Protein AF-A0A101FPV0-F1 (afdb_monomer_lite)

Radius of gyration: 26.48 Å; chains: 1; bounding box: 47×32×93 Å

Secondary structure (DSSP, 8-state):
-----HHHHHT-TT--S-THHHHHHHHHHHHHHHHHHHHHHTTSSSSSTTGGGT----S-HHHHHHHHHHHHHHHHHHHHHHHHHHHHHHHHHHHHHHHHHHHHHHHHHHHHHHT--------

Foldseek 3Di:
DPDDDPVNVVPPPVPPDPCLVVCLVVVLVVLLVVLVVQLVLLQVQPGHPCVVVVPNDPPDPVSNVVSNVVSVVSSVVSNVVSVVVSVVVVVVVVVVVVVVVVVVVVVVVVVVVVPDDDDDDPD

Sequence (123 aa):
MQERSFWSQLFDFSFSSFVTLKVIKVLYGLWIVIGVIAALSTLTGGLGMMDIMHFGYGWSAGAFLLSLIWAVIFFFLWVIGGRVWMETIIVLFRIAENTSALVQAGREGARGADGSPGESNAG

pLDDT: mean 74.16, std 14.5, range [41.59, 94.62]

Structure (mmCIF, N/CA/C/O backbone):
data_AF-A0A101FPV0-F1
#
_entry.id   AF-A0A101FPV0-F1
#
loop_
_atom_site.group_PDB
_atom_site.id
_atom_site.type_symbol
_atom_site.label_atom_id
_atom_site.label_alt_id
_atom_site.label_comp_id
_atom_site.label_asym_id
_atom_site.label_entity_id
_atom_site.label_seq_id
_atom_site.pdbx_PDB_ins_code
_atom_site.Cartn_x
_atom_site.Cartn_y
_atom_site.Cartn_z
_atom_site.occupancy
_atom_site.B_iso_or_equiv
_atom_site.auth_seq_id
_atom_site.auth_comp_id
_atom_site.auth_asym_id
_atom_site.auth_atom_id
_atom_site.pdbx_PDB_model_num
ATOM 1 N N . MET A 1 1 ? -23.338 -19.790 15.917 1.00 41.59 1 MET A N 1
ATOM 2 C CA . MET A 1 1 ? -23.139 -18.415 15.409 1.00 41.59 1 MET A CA 1
ATOM 3 C C . MET A 1 1 ? -22.722 -18.551 13.955 1.00 41.59 1 MET A C 1
ATOM 5 O O . MET A 1 1 ? -21.770 -19.274 13.706 1.00 41.59 1 MET A O 1
ATOM 9 N N . GLN A 1 2 ? -23.473 -17.999 13.000 1.00 49.44 2 GLN A N 1
ATOM 10 C CA . GLN A 1 2 ? -23.078 -18.045 11.588 1.00 49.44 2 GLN A CA 1
ATOM 11 C C . GLN A 1 2 ? -21.859 -17.136 11.411 1.00 49.44 2 GLN A C 1
ATOM 13 O O . GLN A 1 2 ? -21.963 -15.924 11.598 1.00 49.44 2 GLN A O 1
ATOM 18 N N . GLU A 1 3 ? -20.699 -17.718 11.117 1.00 58.53 3 GLU A N 1
ATOM 19 C CA . GLU A 1 3 ? -19.514 -16.953 10.741 1.00 58.53 3 GLU A CA 1
ATOM 20 C C . GLU A 1 3 ? -19.854 -16.150 9.482 1.00 58.53 3 GLU A C 1
ATOM 22 O O . GLU A 1 3 ? -20.114 -16.720 8.420 1.00 58.53 3 GLU A O 1
ATOM 27 N N . ARG A 1 4 ? -19.928 -14.817 9.593 1.00 60.78 4 ARG A N 1
ATOM 28 C CA . ARG A 1 4 ? -20.082 -13.980 8.400 1.00 60.78 4 ARG A CA 1
ATOM 29 C C . ARG A 1 4 ? -18.855 -14.206 7.519 1.00 60.78 4 ARG A C 1
ATOM 31 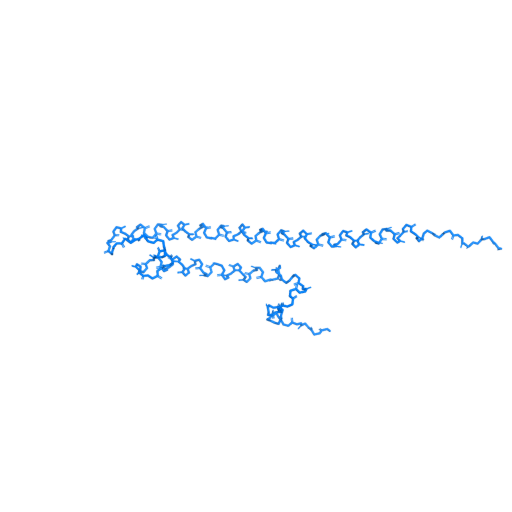O O . ARG A 1 4 ? -17.727 -14.082 7.984 1.00 60.78 4 ARG A O 1
ATOM 38 N N . SER A 1 5 ? -19.084 -14.532 6.251 1.00 72.81 5 SER A N 1
ATOM 39 C CA . SER A 1 5 ? -18.010 -14.756 5.283 1.00 72.81 5 SER A CA 1
ATOM 40 C C . SER A 1 5 ? -17.130 -13.502 5.148 1.00 72.81 5 SER A C 1
ATOM 42 O O . SER A 1 5 ? -17.646 -12.384 5.188 1.00 72.81 5 SER A O 1
ATOM 44 N N . PHE A 1 6 ? -15.816 -13.670 4.959 1.00 67.38 6 PHE A N 1
ATOM 45 C CA . PHE A 1 6 ? -14.821 -12.586 4.830 1.00 67.38 6 PHE A CA 1
ATOM 46 C C . PHE A 1 6 ? -15.258 -11.479 3.852 1.00 67.38 6 PHE A C 1
ATOM 48 O O . PHE A 1 6 ? -15.101 -10.294 4.134 1.00 67.38 6 PHE A O 1
ATOM 55 N N . TRP A 1 7 ? -15.896 -11.863 2.745 1.00 71.56 7 TRP A N 1
ATOM 56 C CA . TRP A 1 7 ? -16.446 -10.946 1.744 1.00 71.56 7 TRP A CA 1
ATOM 57 C C . TRP A 1 7 ? -17.598 -10.091 2.278 1.00 71.56 7 TRP A C 1
ATOM 59 O O . TRP A 1 7 ? -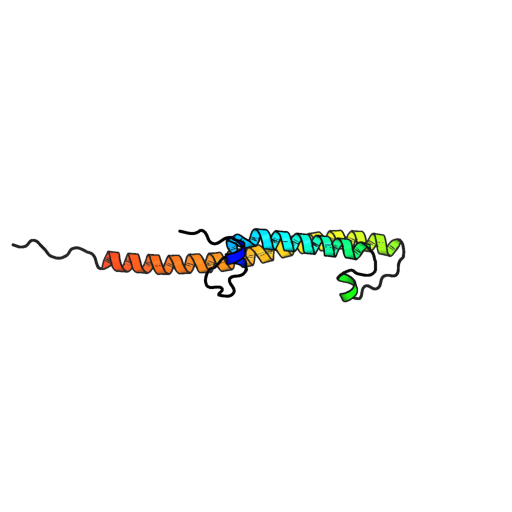17.665 -8.901 1.994 1.00 71.56 7 TRP A O 1
ATOM 69 N N . SER A 1 8 ? -18.468 -10.665 3.111 1.00 71.56 8 SER A N 1
ATOM 70 C CA . SER A 1 8 ? -19.554 -9.925 3.760 1.00 71.56 8 SER A CA 1
ATOM 71 C C . SER A 1 8 ? -19.031 -8.913 4.778 1.00 71.56 8 SER A C 1
ATOM 73 O O . SER A 1 8 ? -19.682 -7.898 4.983 1.00 71.56 8 SER A O 1
ATOM 75 N N . GLN A 1 9 ? -17.878 -9.171 5.403 1.00 68.56 9 GLN A N 1
ATOM 76 C CA . GLN A 1 9 ? -17.231 -8.212 6.301 1.00 68.56 9 GLN A CA 1
ATOM 77 C C . GLN A 1 9 ? -16.434 -7.140 5.541 1.00 68.56 9 GLN A C 1
ATOM 79 O O . GLN A 1 9 ? -16.330 -6.018 6.024 1.00 68.56 9 GLN A O 1
ATOM 84 N N . LEU A 1 10 ? -15.883 -7.465 4.364 1.00 68.88 10 LEU A N 1
ATOM 85 C CA . LEU A 1 10 ? -15.144 -6.525 3.512 1.00 68.88 10 LEU A CA 1
ATOM 86 C C . LEU A 1 10 ? -16.059 -5.462 2.881 1.00 68.88 10 LEU A C 1
ATOM 88 O O . LEU A 1 10 ? -15.661 -4.308 2.766 1.00 68.88 10 LEU A O 1
ATOM 92 N N . PHE A 1 11 ? -17.280 -5.846 2.501 1.00 71.06 11 PHE A N 1
ATOM 93 C CA . PHE A 1 11 ? -18.303 -4.944 1.957 1.00 71.06 11 PHE A CA 1
ATOM 94 C C . PHE A 1 11 ? -19.280 -4.418 3.024 1.00 71.06 11 PHE A C 1
ATOM 96 O O . PHE A 1 11 ? -20.358 -3.925 2.690 1.00 71.06 11 PHE A O 1
ATOM 103 N N . ASP A 1 12 ? -18.931 -4.514 4.311 1.00 67.94 12 ASP A N 1
ATOM 104 C CA . ASP A 1 12 ? -19.723 -3.917 5.388 1.00 67.94 12 ASP A CA 1
ATOM 105 C C . ASP A 1 12 ? -19.434 -2.406 5.475 1.00 67.94 12 ASP A C 1
ATOM 107 O O . ASP A 1 12 ? -18.564 -1.947 6.218 1.00 67.94 12 ASP A O 1
ATOM 111 N N . PHE A 1 13 ? -20.169 -1.618 4.684 1.00 58.69 13 PHE A N 1
ATOM 112 C CA . PHE A 1 13 ? -20.071 -0.151 4.634 1.00 58.69 13 PHE A CA 1
ATOM 113 C C . PHE A 1 13 ? -20.463 0.549 5.947 1.00 58.69 13 PHE A C 1
ATOM 115 O O . PHE A 1 13 ? -20.333 1.767 6.053 1.00 58.69 13 PHE A O 1
ATOM 122 N N . SER A 1 14 ? -20.932 -0.193 6.958 1.00 57.19 14 SER A N 1
ATOM 123 C CA . SER A 1 14 ? -21.270 0.366 8.267 1.00 57.19 14 SER A CA 1
ATOM 124 C C . SER A 1 14 ? -20.039 0.747 9.100 1.00 57.19 14 SER A C 1
ATOM 126 O O . SER A 1 14 ? -20.218 1.427 10.109 1.00 57.19 14 SER A O 1
ATOM 128 N N . PHE A 1 15 ? -18.824 0.287 8.753 1.00 56.84 15 PHE A N 1
ATOM 129 C CA . PHE A 1 15 ? -17.572 0.491 9.516 1.00 56.84 15 PHE A CA 1
ATOM 130 C C . PHE A 1 15 ? -17.680 0.225 11.037 1.00 56.84 15 PHE A C 1
ATOM 132 O O . PHE A 1 15 ? -16.838 0.662 11.817 1.00 56.84 15 PHE A O 1
ATOM 139 N N . SER A 1 16 ? -18.700 -0.517 11.483 1.00 53.44 16 SER A N 1
ATOM 140 C CA . SER A 1 16 ? -19.022 -0.701 12.905 1.00 53.44 16 SER A CA 1
ATOM 141 C C . SER A 1 16 ? -18.056 -1.654 13.619 1.00 53.44 16 SER A C 1
ATOM 143 O O . SER A 1 16 ? -18.094 -1.752 14.844 1.00 53.44 16 SER A O 1
ATOM 145 N N . SER A 1 17 ? -17.205 -2.374 12.882 1.00 58.03 17 SER A N 1
ATOM 146 C CA . SER A 1 17 ? -16.149 -3.210 13.452 1.00 58.03 17 SER A CA 1
ATOM 147 C C . SER A 1 17 ? -14.820 -2.953 12.753 1.00 58.03 17 SER A C 1
ATOM 149 O O . SER A 1 17 ? -14.7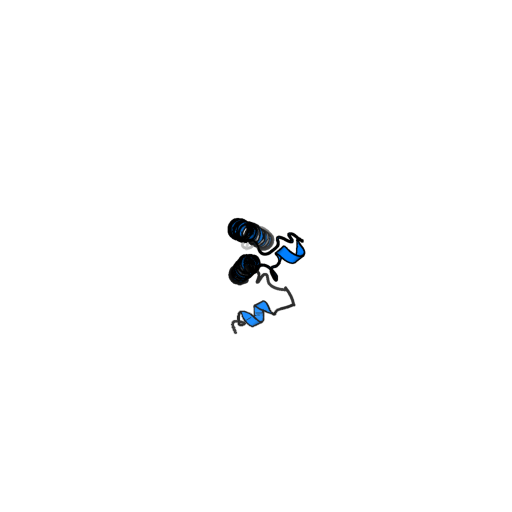65 -2.782 11.534 1.00 58.03 17 SER A O 1
ATOM 151 N N . PHE A 1 18 ? -13.738 -2.941 13.529 1.00 63.34 18 PHE A N 1
ATOM 152 C CA . PHE A 1 18 ? -12.376 -2.752 13.041 1.00 63.34 18 PHE A CA 1
ATOM 153 C C . PHE A 1 18 ? -11.879 -4.008 12.300 1.00 63.34 18 PHE A C 1
ATOM 155 O O . PHE A 1 18 ? -11.059 -4.780 12.788 1.00 63.34 18 PHE A O 1
ATOM 162 N N . VAL A 1 19 ? -12.390 -4.242 11.088 1.00 68.25 19 VAL A N 1
ATOM 163 C CA . VAL A 1 19 ? -11.986 -5.370 10.221 1.00 68.25 19 VAL A CA 1
ATOM 164 C C . VAL A 1 19 ? -10.589 -5.147 9.614 1.00 68.25 19 VAL A C 1
ATOM 166 O O . VAL A 1 19 ? -9.975 -6.073 9.077 1.00 68.25 19 VAL A O 1
ATOM 169 N N . THR A 1 20 ? -10.036 -3.939 9.747 1.00 69.69 20 THR A N 1
ATOM 170 C CA . THR A 1 20 ? -8.793 -3.516 9.097 1.00 69.69 20 THR A CA 1
ATOM 171 C C . THR A 1 20 ? -7.612 -4.443 9.380 1.00 69.69 20 THR A C 1
ATOM 173 O O . THR A 1 20 ? -6.909 -4.821 8.446 1.00 69.69 20 THR A O 1
ATOM 176 N N . LEU A 1 21 ? -7.426 -4.905 10.624 1.00 72.50 21 LEU A N 1
ATOM 177 C CA . LEU A 1 21 ? -6.331 -5.823 10.978 1.00 72.50 21 LEU A CA 1
ATOM 178 C C . LEU A 1 21 ? -6.439 -7.194 10.287 1.00 72.50 21 LEU A C 1
ATOM 180 O O . LEU A 1 21 ? -5.419 -7.830 10.019 1.00 72.50 21 LEU A O 1
ATOM 184 N N . LYS A 1 22 ? -7.655 -7.650 9.962 1.00 75.38 22 LYS A N 1
ATOM 185 C CA . LYS A 1 22 ? -7.877 -8.917 9.245 1.00 75.38 22 LYS A CA 1
ATOM 186 C C . LYS A 1 22 ? -7.594 -8.778 7.748 1.00 75.38 22 LYS A C 1
ATOM 188 O O . LYS A 1 22 ? -7.096 -9.714 7.129 1.00 75.38 22 LYS A O 1
ATOM 193 N N . VAL A 1 23 ? -7.883 -7.608 7.177 1.00 81.62 23 VAL A N 1
ATOM 194 C CA . VAL A 1 23 ? -7.793 -7.348 5.729 1.00 81.62 23 VAL A CA 1
ATOM 195 C C . VAL A 1 23 ? -6.439 -6.752 5.330 1.00 81.62 23 VAL A C 1
ATOM 197 O O . VAL A 1 23 ? -6.063 -6.827 4.163 1.00 81.62 23 VAL A O 1
ATOM 200 N N . ILE A 1 24 ? -5.638 -6.251 6.277 1.00 84.31 24 ILE A N 1
ATOM 201 C CA . ILE A 1 24 ? -4.343 -5.606 5.996 1.00 84.31 24 ILE A CA 1
ATOM 202 C C . ILE A 1 24 ? -3.393 -6.471 5.153 1.00 84.31 24 ILE A C 1
ATOM 204 O O . ILE A 1 24 ? -2.680 -5.951 4.301 1.00 84.31 24 ILE A O 1
ATOM 208 N N . LYS A 1 25 ? -3.422 -7.802 5.325 1.00 82.38 25 LYS A N 1
ATOM 209 C CA . LYS A 1 25 ? -2.626 -8.738 4.510 1.00 82.38 25 LYS A CA 1
ATOM 210 C C . LYS A 1 25 ? -3.049 -8.709 3.039 1.00 82.38 25 LYS A C 1
ATOM 212 O O . LYS A 1 25 ? -2.196 -8.719 2.158 1.00 82.38 25 LYS A O 1
ATOM 217 N N . VAL A 1 26 ? -4.356 -8.645 2.785 1.00 86.38 26 VAL A N 1
ATOM 218 C CA . VAL A 1 26 ? -4.929 -8.549 1.437 1.00 86.38 26 VAL A CA 1
ATOM 219 C C . VAL A 1 26 ? -4.643 -7.175 0.834 1.00 86.38 26 VAL A C 1
ATOM 221 O O . VAL A 1 26 ? -4.219 -7.105 -0.315 1.00 86.38 26 VAL A O 1
ATOM 224 N N . LEU A 1 27 ? -4.781 -6.095 1.613 1.00 87.62 27 LEU A N 1
ATOM 225 C CA . LEU A 1 27 ? -4.436 -4.738 1.164 1.00 87.62 27 LEU A CA 1
ATOM 226 C C . LEU A 1 27 ? -2.958 -4.610 0.805 1.00 87.62 27 LEU A C 1
ATOM 228 O O . LEU A 1 27 ? -2.632 -4.015 -0.217 1.00 87.62 27 LEU A O 1
ATOM 232 N N . TYR A 1 28 ? -2.066 -5.194 1.604 1.00 88.12 28 TYR A N 1
ATOM 233 C CA . TYR A 1 28 ? -0.645 -5.205 1.285 1.00 88.12 28 TYR A CA 1
ATOM 234 C C . TYR A 1 28 ? -0.353 -6.039 0.032 1.00 88.12 28 TYR A C 1
ATOM 236 O O . TYR A 1 28 ? 0.408 -5.604 -0.825 1.00 88.12 28 TYR A O 1
ATOM 244 N N . GLY A 1 29 ? -1.000 -7.198 -0.130 1.00 90.00 29 GLY A N 1
ATOM 245 C CA . GLY A 1 29 ? -0.911 -7.976 -1.368 1.00 90.00 29 GLY A CA 1
ATOM 246 C C . GLY A 1 29 ? -1.331 -7.161 -2.596 1.00 90.00 29 GLY A C 1
ATOM 247 O O . GLY A 1 29 ? -0.595 -7.107 -3.579 1.00 90.00 29 GLY A O 1
ATOM 248 N N . LEU A 1 30 ? -2.462 -6.455 -2.510 1.00 90.81 30 LEU A N 1
ATOM 249 C CA . LEU A 1 30 ? -2.938 -5.567 -3.571 1.00 90.81 30 LEU A CA 1
ATOM 250 C C . LEU A 1 30 ? -1.961 -4.409 -3.832 1.00 90.81 30 LEU A C 1
ATOM 252 O O . LEU A 1 30 ? -1.677 -4.099 -4.985 1.00 90.81 30 LEU A O 1
ATOM 256 N N . TRP A 1 31 ? -1.396 -3.817 -2.777 1.00 91.50 31 TRP A N 1
ATOM 257 C CA . TRP A 1 31 ? -0.378 -2.769 -2.877 1.00 91.50 31 TRP A CA 1
ATOM 258 C C . TRP A 1 31 ? 0.851 -3.237 -3.661 1.00 91.50 31 TRP A C 1
ATOM 260 O O . TRP A 1 31 ? 1.333 -2.525 -4.540 1.00 91.50 31 TRP A O 1
ATOM 270 N N . ILE A 1 32 ? 1.337 -4.451 -3.388 1.00 92.94 32 ILE A N 1
ATOM 271 C CA . ILE A 1 32 ? 2.462 -5.044 -4.119 1.00 92.94 32 ILE A CA 1
ATOM 272 C C . ILE A 1 32 ? 2.098 -5.287 -5.581 1.00 92.94 32 ILE A C 1
ATOM 274 O O . ILE A 1 32 ? 2.879 -4.925 -6.456 1.00 92.94 32 ILE A O 1
ATOM 278 N N . VAL A 1 33 ? 0.916 -5.845 -5.856 1.00 93.19 33 VAL A N 1
ATOM 279 C CA . VAL A 1 33 ? 0.445 -6.078 -7.232 1.00 93.19 33 VAL A CA 1
ATOM 280 C C . VAL A 1 33 ? 0.403 -4.770 -8.023 1.00 93.19 33 VAL A C 1
ATOM 282 O O . VAL A 1 33 ? 0.918 -4.720 -9.138 1.00 93.19 33 VAL A O 1
ATOM 285 N N . ILE A 1 34 ? -0.125 -3.696 -7.432 1.00 90.75 34 ILE A N 1
ATOM 286 C CA . ILE A 1 34 ? -0.125 -2.360 -8.044 1.00 90.75 34 ILE A CA 1
ATOM 287 C C . ILE A 1 34 ? 1.309 -1.886 -8.310 1.00 90.75 34 ILE A C 1
ATOM 289 O O . ILE A 1 34 ? 1.593 -1.399 -9.401 1.00 90.75 34 ILE A O 1
ATOM 293 N N . GLY A 1 35 ? 2.223 -2.079 -7.355 1.00 89.75 35 GLY A N 1
ATOM 294 C CA . GLY A 1 35 ? 3.635 -1.726 -7.513 1.00 89.75 35 GLY A CA 1
ATOM 295 C C . GLY A 1 35 ? 4.323 -2.475 -8.655 1.00 89.75 35 GLY A C 1
ATOM 296 O O . GLY A 1 35 ? 5.064 -1.866 -9.423 1.00 89.75 35 GLY A O 1
ATOM 297 N N . VAL A 1 36 ? 4.048 -3.776 -8.809 1.00 88.88 36 VAL A N 1
ATOM 298 C CA . VAL A 1 36 ? 4.573 -4.594 -9.916 1.00 88.88 36 VAL A CA 1
ATOM 299 C C . VAL A 1 36 ? 4.016 -4.113 -11.252 1.00 88.88 36 VAL A C 1
ATOM 301 O O . VAL A 1 36 ? 4.784 -3.897 -12.185 1.00 88.88 36 VAL A O 1
ATOM 304 N N . ILE A 1 37 ? 2.700 -3.906 -1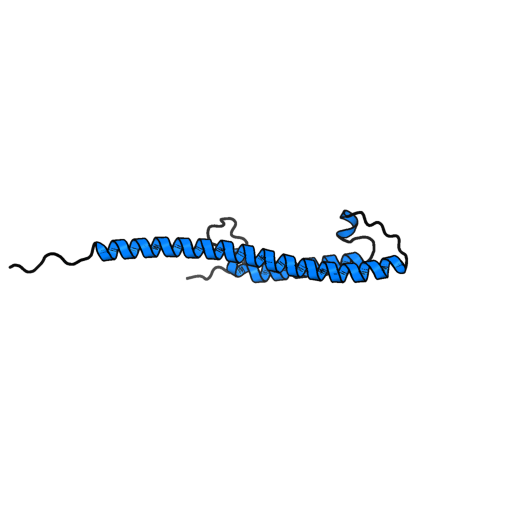1.352 1.00 88.62 37 ILE A N 1
ATOM 305 C CA . ILE A 1 37 ? 2.066 -3.420 -12.586 1.00 88.62 37 ILE A CA 1
ATOM 306 C C . ILE A 1 37 ? 2.632 -2.046 -12.963 1.00 88.62 37 ILE A C 1
ATOM 308 O O . ILE A 1 37 ? 3.004 -1.835 -14.116 1.00 88.62 37 ILE A O 1
ATOM 312 N N . ALA A 1 38 ? 2.773 -1.141 -11.991 1.00 84.00 38 ALA A N 1
ATOM 313 C CA . ALA A 1 38 ? 3.372 0.170 -12.203 1.00 84.00 38 ALA A CA 1
ATOM 314 C C . ALA A 1 38 ? 4.825 0.055 -12.693 1.00 84.00 38 ALA A C 1
ATOM 316 O O . ALA A 1 38 ? 5.168 0.663 -13.704 1.00 84.00 38 ALA A O 1
ATOM 317 N N . ALA A 1 39 ? 5.657 -0.773 -12.057 1.00 83.69 39 ALA A N 1
ATOM 318 C CA . ALA A 1 39 ? 7.052 -0.968 -12.455 1.00 83.69 39 ALA A CA 1
ATOM 319 C C . ALA A 1 39 ? 7.220 -1.667 -13.818 1.00 83.69 39 ALA A C 1
ATOM 321 O O . ALA A 1 39 ? 8.196 -1.421 -14.515 1.00 83.69 39 ALA A O 1
ATOM 322 N N . LEU A 1 40 ? 6.289 -2.532 -14.225 1.00 83.62 40 LEU A N 1
ATOM 323 C CA . LEU A 1 40 ? 6.306 -3.132 -15.565 1.00 83.62 40 LEU A CA 1
ATOM 324 C C . LEU A 1 40 ? 5.835 -2.139 -16.630 1.00 83.62 40 LEU A C 1
ATOM 326 O O . LEU A 1 40 ? 6.387 -2.103 -17.728 1.00 83.62 40 LEU A O 1
ATOM 330 N N . SER A 1 41 ? 4.850 -1.301 -16.298 1.00 78.25 41 SER A N 1
ATOM 331 C CA . SER A 1 41 ? 4.322 -0.282 -17.211 1.00 78.25 41 SER A CA 1
ATOM 332 C C . SER A 1 41 ? 5.345 0.804 -17.572 1.00 78.25 41 SER A C 1
ATOM 334 O O . SER A 1 41 ? 5.246 1.407 -18.637 1.00 78.25 41 SER A O 1
ATOM 336 N N . THR A 1 42 ? 6.368 1.029 -16.738 1.00 73.31 42 THR A N 1
ATOM 337 C CA . THR A 1 42 ? 7.469 1.952 -17.059 1.00 73.31 42 THR A CA 1
ATOM 338 C C . THR A 1 42 ? 8.450 1.382 -18.088 1.00 73.31 42 THR A C 1
ATOM 340 O O . THR A 1 42 ? 9.176 2.150 -18.714 1.00 73.31 42 THR A O 1
ATOM 343 N N . LEU A 1 43 ? 8.475 0.060 -18.305 1.00 73.38 43 LEU A N 1
ATOM 344 C CA . LEU A 1 43 ? 9.379 -0.592 -19.263 1.00 73.38 43 LEU A CA 1
ATOM 345 C C . LEU A 1 43 ? 8.836 -0.601 -20.696 1.00 73.38 43 LEU A C 1
ATOM 347 O O . LEU A 1 43 ? 9.616 -0.689 -21.640 1.00 73.38 43 LEU A O 1
ATOM 351 N N . THR A 1 44 ? 7.517 -0.508 -20.875 1.00 71.06 44 THR A N 1
ATOM 352 C CA . THR A 1 44 ? 6.871 -0.522 -22.199 1.00 71.06 44 THR A CA 1
ATOM 353 C C . THR A 1 44 ? 6.813 0.856 -22.870 1.00 71.06 44 THR A C 1
ATOM 355 O O . THR A 1 44 ? 6.281 0.968 -23.970 1.00 71.06 44 THR A O 1
ATOM 358 N N . GLY A 1 45 ? 7.398 1.889 -22.252 1.00 57.47 45 GLY A N 1
ATOM 359 C CA . GLY A 1 45 ? 7.760 3.163 -22.888 1.00 57.47 45 GLY A CA 1
ATOM 360 C C . GLY A 1 45 ? 6.622 4.052 -23.407 1.00 57.47 45 GLY A C 1
ATOM 361 O O . GLY A 1 45 ? 6.899 4.928 -24.220 1.00 57.47 45 GLY A O 1
ATOM 362 N N . GLY A 1 46 ? 5.371 3.875 -22.970 1.00 49.78 46 GLY A N 1
ATOM 363 C CA . GLY A 1 46 ? 4.298 4.800 -23.375 1.00 49.78 46 GLY A CA 1
ATOM 364 C C . GLY A 1 46 ? 2.921 4.614 -22.742 1.00 49.78 46 GLY A C 1
ATOM 365 O O . GLY A 1 46 ? 1.933 5.039 -23.334 1.00 49.78 46 GLY A O 1
ATOM 366 N N . LEU A 1 47 ? 2.814 3.926 -21.603 1.00 50.41 47 LEU A N 1
ATOM 367 C CA . LEU A 1 47 ? 1.524 3.767 -20.914 1.00 50.41 47 LEU A CA 1
ATOM 368 C C . LEU A 1 47 ? 1.671 3.571 -19.399 1.00 50.41 47 LEU A C 1
ATOM 370 O O . LEU A 1 47 ? 0.816 2.967 -18.746 1.00 50.41 47 LEU A O 1
ATOM 374 N N . GLY A 1 48 ? 2.789 4.028 -18.842 1.00 52.84 48 GLY A N 1
ATOM 375 C CA . GLY A 1 48 ? 3.085 3.860 -17.426 1.00 52.84 48 GLY A CA 1
ATOM 376 C C . GLY A 1 48 ? 2.560 5.022 -16.600 1.00 52.84 48 GLY A C 1
ATOM 377 O O . GLY A 1 48 ? 2.470 6.145 -17.079 1.00 52.84 48 GLY A O 1
ATOM 378 N N . MET A 1 49 ? 2.306 4.798 -15.309 1.00 52.19 49 MET A N 1
ATOM 379 C CA . MET A 1 49 ? 1.983 5.876 -14.352 1.00 52.19 49 MET A CA 1
ATOM 380 C C . MET A 1 49 ? 3.029 7.019 -14.343 1.00 52.19 49 MET A C 1
ATOM 382 O O . MET A 1 49 ? 2.740 8.107 -13.855 1.00 52.19 49 MET A O 1
ATOM 386 N N . MET A 1 50 ? 4.232 6.799 -14.895 1.00 52.00 50 MET A N 1
ATOM 387 C CA . MET A 1 50 ? 5.253 7.833 -15.105 1.00 52.00 50 MET A CA 1
ATOM 388 C C . MET A 1 50 ? 4.982 8.792 -16.274 1.00 52.00 50 MET A C 1
ATOM 390 O O . MET A 1 50 ? 5.534 9.890 -16.255 1.00 52.00 50 MET A O 1
ATOM 394 N N . ASP A 1 51 ? 4.096 8.469 -17.221 1.00 53.41 51 ASP A N 1
ATOM 395 C CA . ASP A 1 51 ? 3.651 9.429 -18.246 1.00 53.41 51 ASP A CA 1
ATOM 396 C C . ASP A 1 51 ? 2.887 10.601 -17.604 1.00 53.41 51 ASP A C 1
ATOM 398 O O . ASP A 1 51 ? 2.994 11.745 -18.047 1.00 53.41 51 ASP A O 1
ATOM 402 N N . ILE A 1 52 ? 2.212 10.351 -16.472 1.00 51.31 52 ILE A N 1
ATOM 403 C CA . ILE A 1 52 ? 1.573 11.386 -15.639 1.00 51.31 52 ILE A CA 1
ATOM 404 C C . ILE A 1 52 ? 2.629 12.334 -15.035 1.00 51.31 52 ILE A C 1
ATOM 406 O O . ILE A 1 52 ? 2.346 13.501 -14.781 1.00 51.31 52 ILE A O 1
ATOM 410 N N . MET A 1 53 ? 3.868 11.861 -14.854 1.00 51.91 53 MET A N 1
ATOM 411 C CA . MET A 1 53 ? 5.017 12.662 -14.423 1.00 51.91 53 MET A CA 1
ATOM 412 C C . MET A 1 53 ? 5.892 13.128 -15.598 1.00 51.91 53 MET A C 1
ATOM 414 O O . MET A 1 53 ? 7.072 13.343 -15.393 1.00 51.91 53 MET A O 1
ATOM 418 N N . HIS A 1 54 ? 5.369 13.303 -16.818 1.00 46.09 54 HIS A N 1
ATOM 419 C CA . HIS A 1 54 ? 6.011 14.073 -17.908 1.00 46.09 54 HIS A CA 1
ATOM 420 C C . HIS A 1 54 ? 7.509 13.786 -18.184 1.00 46.09 54 HIS A C 1
ATOM 422 O O . HIS A 1 54 ? 8.213 14.626 -18.748 1.00 46.09 54 HIS A O 1
ATOM 428 N N . PHE A 1 55 ? 8.035 12.610 -17.844 1.00 51.75 55 PHE A N 1
ATOM 429 C CA . PHE A 1 55 ? 9.398 12.228 -18.201 1.00 51.75 55 PHE A CA 1
ATOM 430 C C . PHE A 1 55 ? 9.365 11.625 -19.605 1.00 51.75 55 PHE A C 1
ATOM 432 O O . PHE A 1 55 ? 9.545 10.427 -19.800 1.00 51.75 55 PHE A O 1
ATOM 439 N N . GLY A 1 56 ? 9.067 12.481 -20.588 1.00 51.84 56 GLY A N 1
ATOM 440 C CA . GLY A 1 56 ? 9.023 12.153 -22.010 1.00 51.84 56 GLY A CA 1
ATOM 441 C C . GLY A 1 56 ? 10.415 11.835 -22.545 1.00 51.84 56 GLY A C 1
ATOM 442 O O . GLY A 1 56 ? 11.037 12.651 -23.223 1.00 51.84 56 GLY A O 1
ATOM 443 N N . TYR A 1 57 ? 10.924 10.650 -22.228 1.00 53.12 57 TYR A N 1
ATOM 444 C CA . TYR A 1 57 ? 12.127 10.120 -22.846 1.00 53.12 57 TYR A CA 1
ATOM 445 C C . TYR A 1 57 ? 11.719 9.356 -24.104 1.00 53.12 57 TYR A C 1
ATOM 447 O O . TYR A 1 57 ? 11.060 8.323 -24.034 1.00 53.12 57 TYR A O 1
ATOM 455 N N . GLY A 1 58 ? 12.091 9.880 -25.274 1.00 55.91 58 GLY A N 1
ATOM 456 C CA . GLY A 1 58 ? 11.882 9.187 -26.545 1.00 55.91 58 GLY A CA 1
ATOM 457 C C . GLY A 1 58 ? 12.519 7.791 -26.555 1.00 55.91 58 GLY A C 1
ATOM 458 O O . GLY A 1 58 ? 13.468 7.524 -25.812 1.00 55.91 58 GLY A O 1
ATOM 459 N N . TRP A 1 59 ? 12.005 6.914 -27.426 1.00 57.81 59 TRP A N 1
ATOM 460 C CA . TRP A 1 59 ? 12.398 5.505 -27.571 1.00 57.81 59 TRP A CA 1
ATOM 461 C C . TRP A 1 59 ? 13.848 5.346 -28.060 1.00 57.81 59 TRP A C 1
ATOM 463 O O . TRP A 1 59 ? 14.124 5.047 -29.221 1.00 57.81 59 TRP A O 1
ATOM 473 N N . SER A 1 60 ? 14.804 5.585 -27.168 1.00 66.81 60 SER A N 1
ATOM 474 C CA . SER A 1 60 ? 16.232 5.374 -27.389 1.00 66.81 60 SER A CA 1
ATOM 475 C C . SER A 1 60 ? 16.735 4.268 -26.465 1.00 66.81 60 SER A C 1
ATOM 477 O O . SER A 1 60 ? 16.251 4.110 -25.343 1.00 66.81 60 SER A O 1
ATOM 479 N N . ALA A 1 61 ? 17.743 3.511 -26.904 1.00 67.69 61 ALA A N 1
ATOM 480 C CA . ALA A 1 61 ? 18.332 2.439 -26.097 1.00 67.69 61 ALA A CA 1
ATOM 481 C C . ALA A 1 61 ? 18.868 2.937 -24.735 1.00 67.69 61 ALA A C 1
ATOM 483 O O . ALA A 1 61 ? 18.821 2.209 -23.746 1.00 67.69 61 ALA A O 1
ATOM 484 N N . GLY A 1 62 ? 19.322 4.197 -24.663 1.00 71.31 62 GLY A N 1
ATOM 485 C CA . GLY A 1 62 ? 19.746 4.836 -23.413 1.00 71.31 62 GLY A CA 1
ATOM 486 C C . GLY A 1 62 ? 18.590 5.122 -22.449 1.00 71.31 62 GLY A C 1
ATOM 487 O O . GLY A 1 62 ? 18.738 4.917 -21.246 1.00 71.31 62 GLY A O 1
ATOM 488 N N . ALA A 1 63 ? 17.425 5.525 -22.964 1.00 72.94 63 ALA A N 1
ATOM 489 C CA . ALA A 1 63 ? 16.227 5.744 -22.152 1.00 72.94 63 ALA A CA 1
ATOM 490 C C . ALA A 1 63 ? 15.703 4.440 -21.531 1.00 72.94 63 ALA A C 1
ATOM 492 O O . ALA A 1 63 ? 15.322 4.435 -20.364 1.00 72.94 63 ALA A O 1
ATOM 493 N N . PHE A 1 64 ? 15.762 3.330 -22.273 1.00 74.94 64 PHE A N 1
ATOM 494 C CA . PHE A 1 64 ? 15.347 2.013 -21.779 1.00 74.94 64 PHE A CA 1
ATOM 495 C C . PHE A 1 64 ? 16.231 1.495 -20.628 1.00 74.94 64 PHE A C 1
ATOM 497 O O . PHE A 1 64 ? 15.736 0.943 -19.646 1.00 74.94 64 PHE A O 1
ATOM 504 N N . LEU A 1 65 ? 17.553 1.697 -20.704 1.00 81.06 65 LEU A N 1
ATOM 505 C CA . LEU A 1 65 ? 18.446 1.346 -19.592 1.00 81.06 65 LEU A CA 1
ATOM 506 C C . LEU A 1 65 ? 18.142 2.182 -18.341 1.00 81.06 65 LEU A C 1
ATOM 508 O O . LEU A 1 65 ? 18.126 1.655 -17.228 1.00 81.06 65 LEU A O 1
ATOM 512 N N . LEU A 1 66 ? 17.878 3.478 -18.525 1.00 79.81 66 LEU A N 1
ATOM 513 C CA . LEU A 1 66 ? 17.550 4.380 -17.426 1.00 79.81 66 LEU A CA 1
ATOM 514 C C . LEU A 1 66 ? 16.203 4.014 -16.780 1.00 79.81 66 LEU A C 1
ATOM 516 O O . LEU A 1 66 ? 16.099 4.006 -15.552 1.00 79.81 66 LEU A O 1
ATOM 520 N N . SER A 1 67 ? 15.192 3.660 -17.582 1.00 77.25 67 SER A N 1
ATOM 521 C CA . SER A 1 67 ? 13.876 3.241 -17.086 1.00 77.25 67 SER A CA 1
ATOM 522 C C . SER A 1 67 ? 13.943 1.930 -16.308 1.00 77.25 67 SER A C 1
ATOM 524 O O . SER A 1 67 ? 13.223 1.783 -15.324 1.00 77.25 67 SER A O 1
ATOM 526 N N . LEU A 1 68 ? 14.829 1.001 -16.683 1.00 83.75 68 LEU A N 1
ATOM 527 C CA . LEU A 1 68 ? 15.033 -0.246 -15.942 1.00 83.75 68 LEU A CA 1
ATOM 528 C C . LEU A 1 68 ? 15.590 0.013 -14.535 1.00 83.75 68 LEU A C 1
ATOM 530 O O . LEU A 1 68 ? 15.076 -0.526 -13.556 1.00 83.75 68 LEU A O 1
ATOM 534 N N . ILE A 1 69 ? 16.604 0.876 -14.424 1.00 87.12 69 ILE A N 1
ATOM 535 C CA . ILE A 1 69 ? 17.183 1.267 -13.130 1.00 87.12 69 ILE A CA 1
ATOM 536 C C . ILE A 1 69 ? 16.120 1.964 -12.271 1.00 87.12 69 ILE A C 1
ATOM 538 O O . ILE A 1 69 ? 15.939 1.622 -11.099 1.00 87.12 69 ILE A O 1
ATOM 542 N N . TRP A 1 70 ? 15.366 2.892 -12.866 1.00 83.25 70 TRP A N 1
ATOM 543 C CA . TRP A 1 70 ? 14.283 3.591 -12.178 1.00 83.25 70 TRP A CA 1
ATOM 544 C C . TRP A 1 70 ? 13.153 2.667 -11.735 1.00 83.25 70 TRP A C 1
ATOM 546 O O . TRP A 1 70 ? 12.669 2.824 -10.618 1.00 83.25 70 TRP A O 1
ATOM 556 N N . ALA A 1 71 ? 12.756 1.691 -12.553 1.00 84.31 71 ALA A N 1
ATOM 557 C CA . ALA A 1 71 ? 11.710 0.731 -12.211 1.00 84.31 71 ALA A CA 1
ATOM 558 C C . ALA A 1 71 ? 12.075 -0.076 -10.957 1.00 84.31 71 ALA A C 1
ATOM 560 O O . ALA A 1 71 ? 11.239 -0.246 -10.069 1.00 84.31 71 ALA A O 1
ATOM 561 N N . VAL A 1 72 ? 13.334 -0.516 -10.847 1.00 89.06 72 VAL A N 1
ATOM 562 C CA . VAL A 1 72 ? 13.826 -1.240 -9.667 1.00 89.06 72 VAL A CA 1
ATOM 563 C C . VAL A 1 72 ? 13.796 -0.339 -8.434 1.00 89.06 72 VAL A C 1
ATOM 565 O O . VAL A 1 72 ? 13.206 -0.713 -7.420 1.00 89.06 72 VAL A 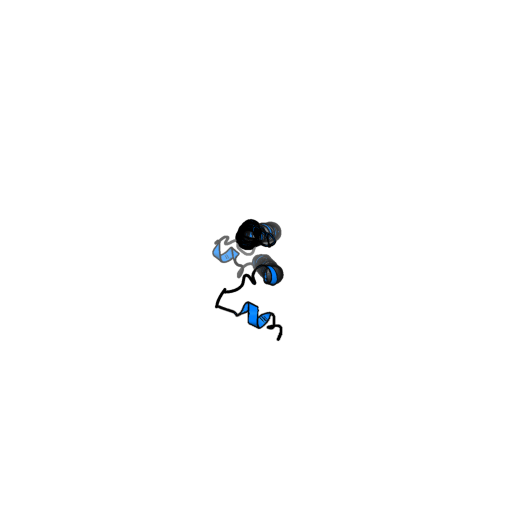O 1
ATOM 568 N N . ILE A 1 73 ? 14.378 0.861 -8.518 1.00 91.00 73 ILE A N 1
ATOM 569 C CA . ILE A 1 73 ? 14.412 1.810 -7.393 1.00 91.00 73 ILE A CA 1
ATOM 570 C C . ILE A 1 73 ? 12.990 2.161 -6.941 1.00 91.00 73 ILE A C 1
ATOM 572 O O . ILE A 1 73 ? 12.682 2.098 -5.750 1.00 91.00 73 ILE A O 1
ATOM 576 N N . PHE A 1 74 ? 12.109 2.479 -7.890 1.00 87.50 74 PHE A N 1
ATOM 577 C CA . PHE A 1 74 ? 10.711 2.793 -7.629 1.00 87.50 74 PHE A CA 1
ATOM 578 C C . PHE A 1 74 ? 9.994 1.636 -6.936 1.00 87.50 74 PHE A C 1
ATOM 580 O O . PHE A 1 74 ? 9.332 1.859 -5.926 1.00 87.50 74 PHE A O 1
ATOM 587 N N . PHE A 1 75 ? 10.152 0.404 -7.427 1.00 87.81 75 PHE A N 1
ATOM 588 C CA . PHE A 1 75 ? 9.516 -0.761 -6.821 1.00 87.81 75 PHE A CA 1
ATOM 589 C C . PHE A 1 75 ? 9.951 -0.948 -5.363 1.00 87.81 75 PHE A C 1
ATOM 591 O O . PHE A 1 75 ? 9.105 -1.128 -4.488 1.00 87.81 75 PHE A O 1
ATOM 598 N N . PHE A 1 76 ? 11.248 -0.830 -5.067 1.00 92.81 76 PHE A N 1
ATOM 599 C CA . PHE A 1 76 ? 11.732 -0.918 -3.687 1.00 92.81 76 PHE A CA 1
ATOM 600 C C . PHE A 1 76 ? 11.156 0.188 -2.797 1.00 92.81 76 PHE A C 1
ATOM 602 O O . PHE A 1 76 ? 10.669 -0.104 -1.703 1.00 92.81 76 PHE A O 1
ATOM 609 N N . LEU A 1 77 ? 11.151 1.438 -3.266 1.00 93.44 77 LEU A N 1
ATOM 610 C CA . LEU A 1 77 ? 10.557 2.553 -2.524 1.00 93.44 77 LEU A CA 1
ATOM 611 C C . LEU A 1 77 ? 9.053 2.358 -2.303 1.00 93.44 77 LEU A C 1
ATOM 613 O O . LEU A 1 77 ? 8.558 2.617 -1.209 1.00 93.44 77 LEU A O 1
ATOM 617 N N . TRP A 1 78 ? 8.335 1.845 -3.301 1.00 91.50 78 TRP A N 1
ATOM 618 C CA . TRP A 1 78 ? 6.910 1.536 -3.216 1.00 91.50 78 TRP A CA 1
ATOM 619 C C . TRP A 1 78 ? 6.613 0.461 -2.167 1.00 91.50 78 TRP A C 1
ATOM 621 O O . TRP A 1 78 ? 5.681 0.601 -1.370 1.00 91.50 78 TRP A O 1
ATOM 631 N N . VAL A 1 79 ? 7.421 -0.602 -2.134 1.00 92.75 79 VAL A N 1
ATOM 632 C CA . VAL A 1 79 ? 7.320 -1.682 -1.143 1.00 92.75 79 VAL A CA 1
ATOM 633 C C . VAL A 1 79 ? 7.590 -1.146 0.263 1.00 92.75 79 VAL A C 1
ATOM 635 O O . VAL A 1 79 ? 6.800 -1.398 1.174 1.00 92.75 79 VAL A O 1
ATOM 638 N N . ILE A 1 80 ? 8.669 -0.379 0.443 1.00 94.62 80 ILE A N 1
ATOM 639 C CA . ILE A 1 80 ? 9.039 0.210 1.739 1.00 94.62 80 ILE A CA 1
ATOM 640 C C . ILE A 1 80 ? 7.956 1.183 2.215 1.00 94.62 80 ILE A C 1
ATOM 642 O O . ILE A 1 80 ? 7.487 1.071 3.347 1.00 94.62 80 ILE A O 1
ATOM 646 N N . GLY A 1 81 ? 7.506 2.091 1.348 1.00 92.88 81 GLY A N 1
ATOM 647 C CA . GLY A 1 81 ? 6.425 3.027 1.654 1.00 92.88 81 GLY A CA 1
ATOM 648 C C . GLY A 1 81 ? 5.135 2.301 2.029 1.00 92.88 81 GLY A C 1
ATOM 649 O O . GLY A 1 81 ? 4.510 2.634 3.033 1.00 92.88 81 GLY A O 1
ATOM 650 N N . GLY A 1 82 ? 4.793 1.237 1.298 1.00 91.75 82 GLY A N 1
ATOM 651 C CA . GLY A 1 82 ? 3.672 0.362 1.631 1.00 91.75 82 GLY A CA 1
ATOM 652 C C . GLY A 1 82 ? 3.804 -0.280 3.010 1.00 91.75 82 GLY A C 1
ATOM 653 O O . GLY A 1 82 ? 2.829 -0.327 3.754 1.00 91.75 82 GLY A O 1
ATOM 654 N N . ARG A 1 83 ? 5.002 -0.741 3.391 1.00 93.88 83 ARG A N 1
ATOM 655 C CA . ARG A 1 83 ? 5.254 -1.318 4.724 1.00 93.88 83 ARG A CA 1
ATOM 656 C C . ARG A 1 83 ? 5.020 -0.299 5.827 1.00 93.88 83 ARG A C 1
ATOM 658 O O . ARG A 1 83 ? 4.222 -0.569 6.719 1.00 93.88 83 ARG A O 1
ATOM 665 N N . VAL A 1 84 ? 5.636 0.875 5.713 1.00 94.44 84 VAL A N 1
ATOM 666 C CA . VAL A 1 84 ? 5.497 1.955 6.702 1.00 94.44 84 VAL A CA 1
ATOM 667 C C . VAL A 1 84 ? 4.041 2.411 6.812 1.00 94.44 84 VAL A C 1
ATOM 669 O O . VAL A 1 84 ? 3.525 2.603 7.913 1.00 94.44 84 VAL A O 1
ATOM 672 N N . TRP A 1 85 ? 3.342 2.535 5.683 1.00 90.25 85 TRP A N 1
ATOM 673 C CA . TRP A 1 85 ? 1.935 2.924 5.658 1.00 90.25 85 TRP A CA 1
ATOM 674 C C . TRP A 1 85 ? 1.039 1.895 6.356 1.00 90.25 85 TRP A C 1
ATOM 676 O O . TRP A 1 85 ? 0.244 2.246 7.230 1.00 90.25 85 TRP A O 1
ATOM 686 N N . MET A 1 86 ? 1.203 0.610 6.031 1.00 87.69 86 MET A N 1
ATOM 687 C CA . MET A 1 86 ? 0.431 -0.463 6.662 1.00 87.69 86 MET A CA 1
ATOM 688 C C . MET A 1 86 ? 0.753 -0.598 8.152 1.00 87.69 86 MET A C 1
ATOM 690 O O . MET A 1 86 ? -0.162 -0.783 8.950 1.00 87.69 86 MET A O 1
ATOM 694 N N . GLU A 1 87 ? 2.019 -0.472 8.551 1.00 89.94 87 GLU A N 1
ATOM 695 C CA . GLU A 1 87 ? 2.421 -0.457 9.963 1.00 89.94 87 GLU A CA 1
ATOM 696 C C . GLU A 1 87 ? 1.764 0.698 10.716 1.00 89.94 87 GLU A C 1
ATOM 698 O O . GLU A 1 87 ? 1.199 0.483 11.787 1.00 89.94 87 GLU A O 1
ATOM 703 N N . THR A 1 88 ? 1.746 1.892 10.122 1.00 91.62 88 THR A N 1
ATOM 704 C CA . THR A 1 88 ? 1.071 3.063 10.695 1.00 91.62 88 THR A CA 1
ATOM 705 C C . THR A 1 88 ? -0.416 2.786 10.913 1.00 91.62 88 THR A C 1
ATOM 707 O O . THR A 1 88 ? -0.934 3.003 12.008 1.00 91.62 88 THR A O 1
ATOM 710 N N . ILE A 1 89 ? -1.096 2.226 9.909 1.00 88.56 89 ILE A N 1
ATOM 711 C CA . ILE A 1 89 ? -2.508 1.837 10.013 1.00 88.56 89 ILE A CA 1
ATOM 712 C C . ILE A 1 89 ? -2.715 0.812 11.139 1.00 88.56 89 ILE A C 1
ATOM 714 O O . ILE A 1 89 ? -3.598 0.989 11.979 1.00 88.56 89 ILE A O 1
ATOM 718 N N . ILE A 1 90 ? -1.897 -0.245 11.191 1.00 87.88 90 ILE A N 1
ATOM 719 C CA . ILE A 1 90 ? -1.976 -1.282 12.232 1.00 87.88 90 ILE A CA 1
ATOM 720 C C . ILE A 1 90 ? -1.807 -0.668 13.621 1.00 87.88 90 ILE A C 1
ATOM 722 O O . ILE A 1 90 ? -2.563 -1.007 14.530 1.00 87.88 90 ILE A O 1
ATOM 726 N N . VAL A 1 91 ? -0.825 0.218 13.792 1.00 89.88 91 VAL A N 1
ATOM 727 C CA . VAL A 1 91 ? -0.543 0.879 15.070 1.00 89.88 91 VAL A CA 1
ATOM 728 C C . VAL A 1 91 ? -1.736 1.719 15.516 1.00 89.88 91 VAL A C 1
ATOM 730 O O . VAL A 1 91 ? -2.163 1.581 16.660 1.00 89.88 91 VAL A O 1
ATOM 733 N N . LEU A 1 92 ? -2.326 2.517 14.623 1.00 88.69 92 LEU A N 1
ATOM 734 C CA . LEU A 1 92 ? -3.509 3.323 14.939 1.00 88.69 92 LEU A CA 1
ATOM 735 C C . LEU A 1 92 ? -4.686 2.456 15.410 1.00 88.69 92 LEU A C 1
ATOM 737 O O . LEU A 1 92 ? -5.296 2.754 16.438 1.00 88.69 92 LEU A O 1
ATOM 741 N N . PHE A 1 93 ? -4.969 1.349 14.715 1.00 85.06 93 PHE A N 1
ATOM 742 C CA . PHE A 1 93 ? -6.041 0.435 15.124 1.00 85.06 93 PHE A CA 1
ATOM 743 C C . PHE A 1 93 ? -5.726 -0.291 16.437 1.00 85.06 93 PHE A C 1
ATOM 745 O O . PHE A 1 93 ? -6.599 -0.386 17.297 1.00 85.06 93 PHE A O 1
ATOM 752 N N . ARG A 1 94 ? -4.480 -0.731 16.649 1.00 83.94 94 ARG A N 1
ATOM 753 C CA . ARG A 1 94 ? -4.063 -1.344 17.922 1.00 83.94 94 ARG A CA 1
ATOM 754 C C . ARG A 1 94 ? -4.189 -0.385 19.103 1.00 83.94 94 ARG A C 1
ATOM 756 O O . ARG A 1 94 ? -4.558 -0.813 20.192 1.00 83.94 94 ARG A O 1
ATOM 763 N N . ILE A 1 95 ? -3.891 0.900 18.906 1.00 86.31 95 ILE A N 1
ATOM 764 C CA . ILE A 1 95 ? -4.082 1.919 19.945 1.00 86.31 95 ILE A CA 1
ATOM 765 C C . ILE A 1 95 ? -5.569 2.035 20.290 1.00 86.31 95 ILE A C 1
ATOM 767 O O . ILE A 1 95 ? -5.916 1.971 21.466 1.00 86.31 95 ILE A O 1
ATOM 771 N N . ALA A 1 96 ? -6.446 2.126 19.286 1.00 83.31 96 ALA A N 1
ATOM 772 C CA . ALA A 1 96 ? -7.890 2.207 19.506 1.00 83.31 96 ALA A CA 1
ATOM 773 C C . ALA A 1 96 ? -8.440 0.992 20.282 1.00 83.31 96 ALA A C 1
ATOM 775 O O . ALA A 1 96 ? -9.215 1.158 21.227 1.00 83.31 96 ALA A O 1
ATOM 776 N N . GLU A 1 97 ? -7.998 -0.220 19.931 1.00 81.06 97 GLU A N 1
ATOM 777 C CA . GLU A 1 97 ? -8.376 -1.454 20.634 1.00 81.06 97 GLU A CA 1
ATOM 778 C C . GLU A 1 97 ? -7.899 -1.450 22.095 1.00 81.06 97 GLU A C 1
ATOM 780 O O . GLU A 1 97 ? -8.688 -1.700 23.011 1.00 81.06 97 GLU A O 1
ATOM 785 N N . ASN A 1 98 ? -6.634 -1.092 22.332 1.00 83.62 98 ASN A N 1
ATOM 786 C CA . ASN A 1 98 ? -6.062 -1.040 23.677 1.00 83.62 98 ASN A CA 1
ATOM 787 C C . ASN A 1 98 ? -6.738 0.021 24.559 1.00 83.62 98 ASN A C 1
ATOM 789 O O . ASN A 1 98 ? -6.964 -0.219 25.746 1.00 83.62 98 ASN A O 1
ATOM 793 N N . THR A 1 99 ? -7.105 1.180 24.004 1.00 84.31 99 THR A N 1
ATOM 794 C CA . THR A 1 99 ? -7.847 2.213 24.743 1.00 84.31 99 THR A CA 1
ATOM 795 C C . THR A 1 99 ? -9.230 1.715 25.168 1.00 84.31 99 THR A C 1
ATOM 797 O O . THR A 1 99 ? -9.631 1.939 26.311 1.00 84.31 99 THR A O 1
ATOM 800 N N . SER A 1 100 ? -9.941 0.991 24.297 1.00 78.88 100 SER A N 1
ATOM 801 C CA . SER A 1 100 ? -11.231 0.385 24.654 1.00 78.88 100 SER A CA 1
ATOM 802 C C . SER A 1 100 ? -11.087 -0.630 25.793 1.00 78.88 100 SER A C 1
ATOM 804 O O . SER A 1 100 ? -11.888 -0.622 26.731 1.00 78.88 100 SER A O 1
ATOM 806 N N . ALA A 1 101 ? -10.047 -1.469 25.747 1.00 79.12 101 ALA A N 1
ATOM 807 C CA . ALA A 1 101 ? -9.772 -2.455 26.792 1.00 79.12 101 ALA A CA 1
ATOM 808 C C . ALA A 1 101 ? -9.442 -1.794 28.144 1.00 79.12 101 ALA A C 1
ATOM 810 O O . ALA A 1 101 ? -9.954 -2.220 29.179 1.00 79.12 101 ALA A O 1
ATOM 811 N N . LEU A 1 102 ? -8.657 -0.710 28.143 1.00 82.62 102 LEU A N 1
ATOM 812 C CA . LEU A 1 102 ? -8.324 0.050 29.356 1.00 82.62 102 LEU A CA 1
ATOM 813 C C . LEU A 1 102 ? -9.565 0.646 30.038 1.00 82.62 102 LEU A C 1
ATOM 815 O O . LEU A 1 102 ? -9.693 0.571 31.260 1.00 82.62 102 LEU A O 1
ATOM 819 N N . VAL A 1 103 ? -10.508 1.197 29.266 1.00 86.00 103 VAL A N 1
ATOM 820 C CA . VAL A 1 103 ? -11.773 1.730 29.808 1.00 86.00 103 VAL A CA 1
ATOM 821 C C . VAL A 1 103 ? -12.621 0.620 30.439 1.00 86.00 103 VAL A C 1
ATOM 823 O O . VAL A 1 103 ? -13.261 0.837 31.471 1.00 86.00 103 VAL A O 1
ATOM 826 N N . GLN A 1 104 ? -12.632 -0.571 29.839 1.00 81.00 104 GLN A N 1
ATOM 827 C CA . GLN A 1 104 ? -13.384 -1.713 30.357 1.00 81.00 104 GLN A CA 1
ATOM 828 C C . GLN A 1 104 ? -12.773 -2.250 31.661 1.00 81.00 104 GLN A C 1
ATOM 830 O O . GLN A 1 104 ? -13.494 -2.387 32.650 1.00 81.00 1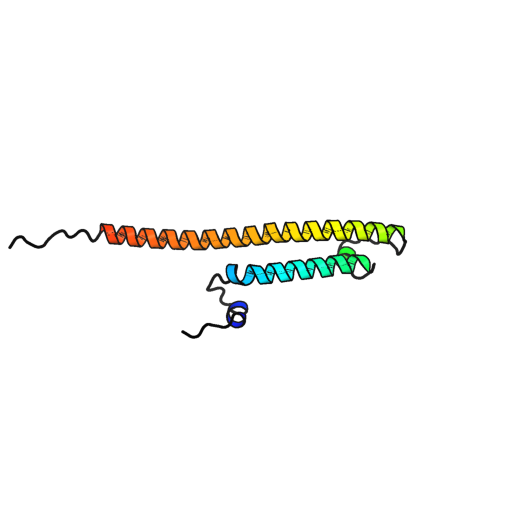04 GLN A O 1
ATOM 835 N N . ALA A 1 105 ? -11.447 -2.415 31.706 1.00 80.56 105 ALA A N 1
ATOM 836 C CA . ALA A 1 105 ? -10.718 -2.816 32.910 1.00 80.56 105 ALA A CA 1
ATOM 837 C C . ALA A 1 105 ? -10.893 -1.812 34.069 1.00 80.56 105 ALA A C 1
ATOM 839 O O . ALA A 1 105 ? -11.097 -2.211 35.215 1.00 80.56 105 ALA A O 1
ATOM 840 N N . GLY A 1 106 ? -10.900 -0.504 33.782 1.00 82.62 106 GLY A N 1
ATOM 841 C CA . GLY A 1 106 ? -11.166 0.528 34.792 1.00 82.62 106 GLY A CA 1
ATOM 842 C C . GLY A 1 106 ? -12.568 0.434 35.412 1.00 82.62 106 GLY A C 1
ATOM 843 O O . GLY A 1 106 ? -12.735 0.664 36.609 1.00 82.62 106 GLY A O 1
ATOM 844 N N . ARG A 1 107 ? -13.582 0.037 34.629 1.00 77.44 107 ARG A N 1
ATOM 845 C CA . ARG A 1 107 ? -14.954 -0.180 35.130 1.00 77.44 107 ARG A CA 1
ATOM 846 C C . ARG A 1 107 ? -15.082 -1.438 35.987 1.00 77.44 107 ARG A C 1
ATOM 848 O O . ARG A 1 107 ? -15.886 -1.453 36.914 1.00 77.44 107 ARG A O 1
ATOM 855 N N . GLU A 1 108 ? -14.324 -2.483 35.681 1.00 77.56 108 GLU A N 1
ATOM 856 C CA . GLU A 1 108 ? -14.290 -3.713 36.480 1.00 77.56 108 GLU A CA 1
ATOM 857 C C . GLU A 1 108 ? -13.560 -3.496 37.809 1.00 77.56 108 GLU A C 1
ATOM 859 O O . GLU A 1 108 ? -14.069 -3.902 38.852 1.00 77.56 108 GLU A O 1
ATOM 864 N N . GLY A 1 109 ? -12.449 -2.750 37.802 1.00 75.81 109 GLY A N 1
ATOM 865 C CA . GLY A 1 109 ? -11.761 -2.329 39.027 1.00 75.81 109 GLY A CA 1
ATOM 866 C C . GLY A 1 109 ? -12.638 -1.465 39.942 1.00 75.81 109 GLY A C 1
ATOM 867 O O . GLY A 1 109 ? -12.654 -1.675 41.152 1.00 75.81 109 GLY A O 1
ATOM 868 N N . ALA A 1 110 ? -13.433 -0.552 39.372 1.00 68.88 110 ALA A N 1
ATOM 869 C CA . ALA A 1 110 ? -14.377 0.267 40.137 1.00 68.88 110 ALA A CA 1
ATOM 870 C C . ALA A 1 110 ? -15.519 -0.559 40.763 1.00 68.88 110 ALA A C 1
ATOM 872 O O . ALA A 1 110 ? -15.902 -0.301 41.900 1.00 68.88 110 ALA A O 1
ATOM 873 N N . ARG A 1 111 ? -16.030 -1.585 40.063 1.00 64.25 111 ARG A N 1
ATOM 874 C CA . ARG A 1 111 ? -17.041 -2.511 40.614 1.00 64.25 111 ARG A CA 1
ATOM 875 C C . ARG A 1 111 ? -16.475 -3.462 41.668 1.00 64.25 111 ARG A C 1
ATOM 877 O O . ARG A 1 111 ? -17.186 -3.817 42.598 1.00 64.25 111 ARG A O 1
ATOM 884 N N . GLY A 1 112 ? -15.212 -3.869 41.542 1.00 64.75 112 GLY A N 1
ATOM 885 C CA . GLY A 1 112 ? -14.536 -4.698 42.545 1.00 64.75 112 GLY A CA 1
ATOM 886 C C . GLY A 1 112 ? -14.275 -3.962 43.864 1.00 64.75 112 GLY A C 1
ATOM 887 O O . GLY A 1 112 ? -14.297 -4.586 44.919 1.00 64.75 112 GLY A O 1
ATOM 888 N N . ALA A 1 113 ? -14.080 -2.640 43.818 1.00 62.84 113 ALA A N 1
ATOM 889 C CA . ALA A 1 113 ? -13.902 -1.804 45.008 1.00 62.84 113 ALA A CA 1
ATOM 890 C C . ALA A 1 113 ? -15.222 -1.493 45.747 1.00 62.84 113 ALA A C 1
ATOM 892 O O . ALA A 1 113 ? -15.203 -1.283 46.956 1.00 62.84 113 ALA A O 1
ATOM 893 N N . ASP A 1 114 ? -16.353 -1.497 45.036 1.00 61.88 114 ASP A N 1
ATOM 894 C CA . ASP A 1 114 ? -17.713 -1.306 45.577 1.00 61.88 114 ASP A CA 1
ATOM 895 C C . ASP A 1 114 ? -18.310 -2.607 46.167 1.00 61.88 114 ASP A C 1
ATOM 897 O O . ASP A 1 114 ? -19.275 -2.593 46.918 1.00 61.88 114 ASP A O 1
ATOM 901 N N . GLY A 1 115 ? -17.707 -3.763 45.865 1.00 56.56 115 GLY A N 1
ATOM 902 C CA . GLY A 1 115 ? -18.163 -5.086 46.307 1.00 56.56 115 GLY A CA 1
ATOM 903 C C . GLY A 1 115 ? -17.535 -5.612 47.601 1.00 56.56 115 GLY A C 1
ATOM 904 O O . GLY A 1 115 ? -17.599 -6.819 47.834 1.00 56.56 115 GLY A O 1
ATOM 905 N N . SER A 1 116 ? -16.893 -4.771 48.422 1.00 57.31 116 SER A N 1
ATOM 906 C CA . SER A 1 116 ? -16.374 -5.222 49.722 1.00 57.31 116 SER A CA 1
ATOM 907 C C . SER A 1 116 ? -17.549 -5.658 50.613 1.00 57.31 116 SER A C 1
ATOM 909 O O . SER A 1 116 ? -18.418 -4.827 50.882 1.00 57.31 116 SER A O 1
ATOM 911 N N . PRO A 1 117 ? -17.611 -6.921 51.083 1.00 55.03 117 PRO A N 1
ATOM 912 C CA . PRO A 1 117 ? -18.665 -7.382 51.975 1.00 55.03 117 PRO A CA 1
ATOM 913 C C . PRO A 1 117 ? -18.469 -6.772 53.366 1.00 55.03 117 PRO A C 1
ATOM 915 O O . PRO A 1 117 ? -17.892 -7.375 54.271 1.00 55.03 117 PRO A O 1
ATOM 918 N N . GLY A 1 118 ? -18.944 -5.541 53.522 1.00 63.44 118 GLY A N 1
ATOM 919 C CA . GLY A 1 118 ? -19.406 -5.028 54.796 1.00 63.44 118 GLY A CA 1
ATOM 920 C C . GLY A 1 118 ? -20.814 -5.558 55.045 1.00 63.44 118 GLY A C 1
ATOM 921 O O . GLY A 1 118 ? -21.662 -5.491 54.166 1.00 63.44 118 GLY A O 1
ATOM 922 N N . GLU A 1 119 ? -21.038 -6.050 56.259 1.00 60.56 119 GLU A N 1
ATOM 923 C CA . GLU A 1 119 ? -22.356 -6.324 56.842 1.00 60.56 119 GLU A CA 1
ATOM 924 C C . GLU A 1 119 ? -23.054 -7.616 56.395 1.00 60.56 119 GLU A C 1
ATOM 926 O O . GLU A 1 119 ? -23.905 -7.633 55.516 1.00 60.56 119 GLU A O 1
ATOM 931 N N . SER A 1 120 ? -22.769 -8.713 57.102 1.00 56.50 120 SER A N 1
ATOM 932 C CA . SER A 1 120 ? -23.813 -9.508 57.768 1.00 56.50 120 SER A CA 1
ATOM 933 C C . SER A 1 120 ? -23.167 -10.681 58.507 1.00 56.50 120 SER A C 1
ATOM 935 O O . SER A 1 120 ? -22.913 -11.724 57.915 1.00 56.50 120 SER A O 1
ATOM 937 N N . ASN A 1 121 ? -22.836 -10.488 59.787 1.00 52.72 121 ASN A N 1
ATOM 938 C CA . ASN A 1 121 ? -23.307 -11.380 60.852 1.00 52.72 121 ASN A CA 1
ATOM 939 C C . ASN A 1 121 ? -22.966 -10.781 62.230 1.00 52.72 121 ASN A C 1
ATOM 941 O O . ASN A 1 121 ? -22.011 -11.176 62.896 1.00 52.72 121 ASN A O 1
ATOM 945 N N . ALA A 1 122 ? -23.739 -9.770 62.620 1.00 51.94 122 ALA A N 1
ATOM 946 C CA . ALA A 1 122 ? -24.019 -9.488 64.018 1.00 51.94 122 ALA A CA 1
ATOM 947 C C . ALA A 1 122 ? -25.492 -9.866 64.213 1.00 51.94 122 ALA A C 1
ATOM 949 O O . ALA A 1 122 ? -26.377 -9.125 63.784 1.00 51.94 122 ALA A O 1
ATOM 950 N N . GLY A 1 123 ? -25.733 -11.057 64.755 1.00 52.75 123 GLY A N 1
ATOM 951 C CA . GLY A 1 123 ? -27.058 -11.618 65.009 1.00 52.75 123 GLY A CA 1
ATOM 952 C C . GLY A 1 123 ? -26.958 -12.866 65.863 1.00 52.75 123 GLY A C 1
ATOM 953 O O . GLY A 1 123 ? -26.430 -13.871 65.344 1.00 52.75 123 GLY A O 1
#